Protein 2AYV (pdb70)

CATH classification: 3.10.110.10

Radius of gyration: 15.43 Å; Cα contacts (8 Å, |Δi|>4): 278; chains: 1; bounding box: 45×35×26 Å

Sequence (148 aa):
FQGALKRINKELNDLSKDPPTNCSAGPVGDDMFHWQATIMGPEDSPYSGGVFFLNIHFPSDYPFKPPKVNFTTKIYHPNINSQGAICLDILKDQWSPALTISKVLLSISSLLTDPNPDDPLVPEIAHLYKSDRMRYDQTAREWSQKYA

Structure (mmCIF, N/CA/C/O backbone):
data_2AYV
#
_entry.id   2AYV
#
_cell.length_a   46.553
_cell.length_b   85.611
_cell.length_c   89.612
_cell.angle_alpha   90.00
_cell.angle_beta   90.00
_cell.angle_gamma   90.00
#
_symmetry.space_group_name_H-M   'I 2 2 2'
#
loop_
_entity.id
_entity.type
_entity.pdbx_description
1 polymer 'ubiquitin-conjugating enzyme E2'
2 non-polymer 'UNKNOWN ATOM OR ION'
3 water water
#
loop_
_atom_site.group_PDB
_atom_site.id
_atom_site.type_symbol
_atom_site.label_atom_id
_atom_site.label_alt_id
_atom_site.label_comp_id
_atom_site.label_asym_id
_atom_site.label_entity_id
_atom_site.label_seq_id
_atom_site.pdbx_PDB_ins_code
_atom_site.Cartn_x
_atom_site.Cartn_y
_atom_site.Cartn_z
_atom_site.occupancy
_atom_site.B_iso_or_equiv
_atom_site.auth_seq_id
_atom_site.auth_comp_id
_atom_site.auth_asym_id
_atom_site.auth_atom_id
_atom_site.pdbx_PDB_model_num
ATOM 1 N N . PHE A 1 19 ? 5.554 83.084 88.490 1.00 29.34 -1 PHE A N 1
ATOM 2 C CA . PHE A 1 19 ? 5.809 84.388 87.809 1.00 29.66 -1 PHE A CA 1
ATOM 3 C C . PHE A 1 19 ? 4.737 84.686 86.773 1.00 29.84 -1 PHE A C 1
ATOM 4 O O . PHE A 1 19 ? 4.659 84.022 85.722 1.00 27.82 -1 PHE A O 1
ATOM 12 N N . GLN A 1 20 ? 3.901 85.676 87.087 1.00 29.86 0 GLN A N 1
ATOM 13 C CA . GLN A 1 20 ? 2.886 86.161 86.157 1.00 33.05 0 GLN A CA 1
ATOM 14 C C . GLN A 1 20 ? 3.573 86.978 85.057 1.00 33.75 0 GLN A C 1
ATOM 15 O O . GLN A 1 20 ? 3.630 88.219 85.118 1.00 38.95 0 GLN A O 1
ATOM 17 N N . GLY A 1 21 ? 4.092 86.260 84.062 1.00 28.78 1 GLY A N 1
ATOM 18 C CA . GLY A 1 21 ? 4.854 86.845 82.975 1.00 24.22 1 GLY A CA 1
ATOM 19 C C . GLY A 1 21 ? 5.809 85.827 82.378 1.00 21.00 1 GLY A C 1
ATOM 20 O O . GLY A 1 21 ? 6.572 86.143 81.456 1.00 22.52 1 GLY A O 1
ATOM 21 N N . ALA A 1 22 ? 5.770 84.604 82.915 1.00 19.06 2 ALA A N 1
ATOM 22 C CA . ALA A 1 22 ? 6.619 83.501 82.450 1.00 18.44 2 ALA A CA 1
ATOM 23 C C . ALA A 1 22 ? 6.185 82.998 81.060 1.00 17.27 2 ALA A C 1
ATOM 24 O O . ALA A 1 22 ? 7.030 82.711 80.186 1.00 13.90 2 ALA A O 1
ATOM 26 N N . LEU A 1 23 ? 4.874 82.896 80.873 1.00 18.58 3 LEU A N 1
ATOM 27 C CA . LEU A 1 23 ? 4.281 82.403 79.622 1.00 18.16 3 LEU A CA 1
ATOM 28 C C . LEU A 1 23 ? 4.560 83.343 78.447 1.00 18.84 3 LEU A C 1
ATOM 29 O O . LEU A 1 23 ? 4.891 82.892 77.340 1.00 19.52 3 LEU A O 1
ATOM 31 N N . LYS A 1 24 ? 4.435 84.645 78.707 1.00 21.81 4 LYS A N 1
ATOM 32 C CA . LYS A 1 24 ? 4.778 85.688 77.744 1.00 22.08 4 LYS A CA 1
ATOM 33 C C . LYS A 1 24 ? 6.234 85.579 77.296 1.00 20.10 4 LYS A C 1
ATOM 34 O O . LYS A 1 24 ? 6.535 85.782 76.120 1.00 18.08 4 LYS A O 1
ATOM 36 N N . ARG A 1 25 ? 7.129 85.248 78.232 1.00 18.62 5 ARG A N 1
ATOM 37 C CA . ARG A 1 25 ? 8.551 85.074 77.926 1.00 16.84 5 ARG A CA 1
ATOM 38 C C . ARG A 1 25 ? 8.876 83.768 77.160 1.00 16.82 5 ARG A C 1
ATOM 39 O O . ARG A 1 25 ? 9.765 83.748 76.292 1.00 14.10 5 ARG A O 1
ATOM 47 N N . ILE A 1 26 ? 8.194 82.681 77.522 1.00 18.75 6 ILE A N 1
ATOM 48 C CA . ILE A 1 26 ? 8.316 81.405 76.818 1.00 16.84 6 ILE A CA 1
ATOM 49 C C . ILE A 1 26 ? 7.778 81.595 75.370 1.00 20.73 6 ILE A C 1
ATOM 50 O O . ILE A 1 26 ? 8.376 81.094 74.421 1.00 20.08 6 ILE A O 1
ATOM 55 N N . ASN A 1 27 ? 6.680 82.353 75.224 1.00 22.24 7 ASN A N 1
ATOM 56 C CA . ASN A 1 27 ? 6.145 82.756 73.896 1.00 25.42 7 ASN A CA 1
ATOM 57 C C . ASN A 1 27 ? 7.132 83.576 73.054 1.00 26.04 7 ASN A C 1
ATOM 58 O O . ASN A 1 27 ? 7.296 83.314 71.859 1.00 22.26 7 ASN A O 1
ATOM 63 N N . LYS A 1 28 ? 7.775 84.570 73.685 1.00 27.26 8 LYS A N 1
ATOM 64 C CA . LYS A 1 28 ? 8.824 85.366 73.031 1.00 29.00 8 LYS A CA 1
ATOM 65 C C . LYS A 1 28 ? 9.933 84.456 72.510 1.00 31.71 8 LYS A C 1
ATOM 66 O O . LYS A 1 28 ? 10.390 84.605 71.365 1.00 30.78 8 LYS A O 1
ATOM 69 N N . GLU A 1 29 ? 10.338 83.499 73.345 1.00 28.40 9 GLU A N 1
ATOM 70 C CA . GLU A 1 29 ? 11.421 82.596 73.001 1.00 27.95 9 GLU A CA 1
ATOM 71 C C . GLU A 1 29 ? 11.040 81.564 71.944 1.00 28.94 9 GLU A C 1
ATOM 72 O O . GLU A 1 29 ? 11.893 81.154 71.146 1.00 28.84 9 GLU A O 1
ATOM 78 N N . LEU A 1 30 ? 9.780 81.120 71.972 1.00 26.52 10 LEU A N 1
ATOM 79 C CA . LEU A 1 30 ? 9.260 80.167 70.981 1.00 25.02 10 LEU A CA 1
ATOM 80 C C . LEU A 1 30 ? 9.335 80.785 69.601 1.00 23.35 10 LEU A C 1
ATOM 81 O O . LEU A 1 30 ? 9.799 80.142 68.658 1.00 25.56 10 LEU A O 1
ATOM 83 N N . ASN A 1 31 ? 8.914 82.046 69.516 1.00 21.58 11 ASN A N 1
ATOM 84 C CA . ASN A 1 31 ? 8.918 82.828 68.290 1.00 26.04 11 ASN A CA 1
ATOM 85 C C . ASN A 1 31 ? 10.309 83.071 67.717 1.00 27.05 11 ASN A C 1
ATOM 86 O O . ASN A 1 31 ? 10.476 83.156 66.505 1.00 27.43 11 ASN A O 1
ATOM 88 N N . ASP A 1 32 ? 11.304 83.181 68.585 1.00 27.88 12 ASP A N 1
ATOM 89 C CA . ASP A 1 32 ? 12.669 83.472 68.144 1.00 30.17 12 ASP A CA 1
ATOM 90 C C . ASP A 1 32 ? 13.475 82.214 67.808 1.00 31.75 12 ASP A C 1
ATOM 91 O O . ASP A 1 32 ? 14.305 82.249 66.909 1.00 32.97 12 ASP A O 1
ATOM 96 N N . LEU A 1 33 ? 13.207 81.104 68.501 1.00 33.02 13 LEU A N 1
ATOM 97 C CA . LEU A 1 33 ? 13.718 79.792 68.075 1.00 36.32 13 LEU A CA 1
ATOM 98 C C . LEU A 1 33 ? 13.088 79.387 66.737 1.00 39.84 13 LEU A C 1
ATOM 99 O O . LEU A 1 33 ? 13.554 78.449 66.079 1.00 41.15 13 LEU A O 1
ATOM 102 N N . SER A 1 34 ? 12.033 80.105 66.345 1.00 41.92 14 SER A N 1
ATOM 103 C CA . SER A 1 34 ? 11.347 79.875 65.082 1.00 42.87 14 SER A CA 1
ATOM 104 C C . SER A 1 34 ? 11.902 80.817 64.006 1.00 43.74 14 SER A C 1
ATOM 105 O O . SER A 1 34 ? 12.211 80.384 62.895 1.00 42.85 14 SER A O 1
ATOM 108 N N . LYS A 1 35 ? 12.045 82.097 64.364 1.00 45.04 15 LYS A N 1
ATOM 109 C CA . LYS A 1 35 ? 12.580 83.137 63.471 1.00 45.02 15 LYS A CA 1
ATOM 110 C C . LYS A 1 35 ? 14.067 82.919 63.156 1.00 46.62 15 LYS A C 1
ATOM 111 O O . LYS A 1 35 ? 14.486 83.070 62.001 1.00 46.80 15 LYS A O 1
ATOM 114 N N . ASP A 1 36 ? 14.847 82.552 64.180 1.00 46.79 16 ASP A N 1
ATOM 115 C CA . ASP A 1 36 ? 16.299 82.366 64.039 1.00 46.68 16 ASP A CA 1
ATOM 116 C C . ASP A 1 36 ? 16.836 81.154 64.835 1.00 44.66 16 ASP A C 1
ATOM 117 O O . ASP A 1 36 ? 17.499 81.328 65.864 1.00 45.91 16 ASP A O 1
ATOM 122 N N . PRO A 1 37 ? 16.579 79.923 64.340 1.00 42.96 17 PRO A N 1
ATOM 123 C CA . PRO A 1 37 ? 16.854 78.685 65.100 1.00 41.27 17 PRO A CA 1
ATOM 124 C C . PRO A 1 37 ? 18.343 78.416 65.380 1.00 40.20 17 PRO A C 1
ATOM 125 O O . PRO A 1 37 ? 19.194 78.781 64.565 1.00 41.11 17 PRO A O 1
ATOM 129 N N . PRO A 1 38 ? 18.660 77.771 66.526 1.00 38.36 18 PRO A N 1
ATOM 130 C CA . PRO A 1 38 ? 20.061 77.428 66.781 1.00 38.37 18 PRO A CA 1
ATOM 131 C C . PRO A 1 38 ? 20.526 76.327 65.833 1.00 38.04 18 PRO A C 1
ATOM 132 O O . PRO A 1 38 ? 19.737 75.455 65.481 1.00 37.27 18 PRO A O 1
ATOM 136 N N . THR A 1 39 ? 21.793 76.379 65.427 1.00 38.44 19 THR A N 1
ATOM 137 C CA . THR A 1 39 ? 22.348 75.423 64.473 1.00 38.52 19 THR A CA 1
ATOM 138 C C . THR A 1 39 ? 22.431 74.011 65.060 1.00 35.43 19 THR A C 1
ATOM 139 O O . THR A 1 39 ? 22.881 73.818 66.188 1.00 35.43 19 THR A O 1
ATOM 143 N N . ASN A 1 40 ? 21.977 73.043 64.271 1.00 31.07 20 ASN A N 1
ATOM 144 C CA . ASN A 1 40 ? 21.895 71.625 64.651 1.00 28.05 20 ASN A CA 1
ATOM 145 C C . ASN A 1 40 ? 20.947 71.343 65.830 1.00 22.28 20 ASN A C 1
ATOM 146 O O . ASN A 1 40 ? 21.051 70.304 66.472 1.00 21.45 20 ASN A O 1
ATOM 151 N N . CYS A 1 41 ? 20.008 72.261 66.065 1.00 20.87 21 CYS A N 1
ATOM 152 C CA . CYS A 1 41 ? 19.070 72.196 67.200 1.00 20.78 21 CYS A CA 1
ATOM 153 C C . CYS A 1 41 ? 17.659 72.562 66.807 1.00 18.88 21 CYS A C 1
ATOM 154 O O . CYS A 1 41 ? 17.440 73.352 65.897 1.00 20.69 21 CYS A O 1
ATOM 157 N N . SER A 1 42 ? 16.695 72.003 67.529 1.00 18.26 22 SER A N 1
ATOM 158 C CA . SER A 1 42 ? 15.321 72.451 67.430 1.00 16.49 22 SER A CA 1
ATOM 159 C C . SER A 1 42 ? 14.619 72.182 68.747 1.00 12.86 22 SER A C 1
ATOM 160 O O . SER A 1 42 ? 15.019 71.303 69.483 1.00 15.86 22 SER A O 1
ATOM 163 N N . ALA A 1 43 ? 13.588 72.960 69.038 1.00 10.37 23 ALA A N 1
ATOM 164 C CA . ALA A 1 43 ? 12.814 72.816 70.270 1.00 8.99 23 ALA A CA 1
ATOM 165 C C . ALA A 1 43 ? 11.507 73.529 70.119 1.00 5.31 23 ALA A C 1
ATOM 166 O O . ALA A 1 43 ? 11.414 74.524 69.400 1.00 6.48 23 ALA A O 1
ATOM 168 N N . GLY A 1 44 ? 10.498 73.037 70.825 1.00 5.15 24 GLY A N 1
ATOM 169 C CA . GLY A 1 44 ? 9.208 73.670 70.814 1.00 4.31 24 GLY A CA 1
ATOM 170 C C . GLY A 1 44 ? 8.321 72.945 71.787 1.00 6.54 24 GLY A C 1
ATOM 171 O O . GLY A 1 44 ? 8.672 71.857 72.248 1.00 7.66 24 GLY A O 1
ATOM 172 N N . PRO A 1 45 ? 7.166 73.545 72.111 1.00 6.40 25 PRO A N 1
ATOM 173 C CA . PRO A 1 45 ? 6.198 73.009 73.060 1.00 7.98 25 PRO A CA 1
ATOM 174 C C . PRO A 1 45 ? 5.698 71.639 72.645 1.00 12.68 25 PRO A C 1
ATOM 175 O O . PRO A 1 45 ? 5.695 71.309 71.435 1.00 12.21 25 PRO A O 1
ATOM 179 N N . VAL A 1 46 ? 5.295 70.834 73.627 1.00 16.45 26 VAL A N 1
ATOM 180 C CA . VAL A 1 46 ? 4.599 69.568 73.330 1.00 20.13 26 VAL A CA 1
ATOM 181 C C . VAL A 1 46 ? 3.202 69.512 73.959 1.00 22.59 26 VAL A C 1
ATOM 182 O O . VAL A 1 46 ? 3.046 69.318 75.164 1.00 27.96 26 VAL A O 1
ATOM 186 N N . GLY A 1 47 ? 2.192 69.712 73.124 1.00 23.87 27 GLY A N 1
ATOM 187 C CA . GLY A 1 47 ? 0.807 69.713 73.573 1.00 25.70 27 GLY A CA 1
ATOM 188 C C . GLY A 1 47 ? 0.352 71.106 73.958 1.00 28.99 27 GLY A C 1
ATOM 189 O O . GLY A 1 47 ? 0.942 72.103 73.508 1.00 30.42 27 GLY A O 1
ATOM 190 N N . ASP A 1 48 ? -0.693 71.170 74.795 1.00 28.27 28 ASP A N 1
ATOM 191 C CA . ASP A 1 48 ? -1.240 72.433 75.296 1.00 28.35 28 ASP A CA 1
ATOM 192 C C . ASP A 1 48 ? -0.497 72.947 76.545 1.00 27.62 28 ASP A C 1
ATOM 193 O O . ASP A 1 48 ? -0.953 73.883 77.210 1.00 30.47 28 ASP A O 1
ATOM 195 N N . ASP A 1 49 ? 0.641 72.325 76.848 1.00 25.01 29 ASP A N 1
ATOM 196 C CA . ASP A 1 49 ? 1.468 72.661 78.015 1.00 25.12 29 ASP A CA 1
ATOM 197 C C . ASP A 1 49 ? 2.695 73.454 77.547 1.00 21.89 29 ASP A C 1
ATOM 198 O O . ASP A 1 49 ? 3.713 72.865 77.171 1.00 22.24 29 ASP A O 1
ATOM 203 N N . MET A 1 50 ? 2.584 74.786 77.557 1.00 19.59 30 MET A N 1
ATOM 204 C CA . MET A 1 50 ? 3.674 75.670 77.090 1.00 22.50 30 MET A CA 1
ATOM 205 C C . MET A 1 50 ? 4.968 75.591 77.917 1.00 17.52 30 MET A C 1
ATOM 206 O O . MET A 1 50 ? 6.059 75.865 77.398 1.00 21.65 30 MET A O 1
ATOM 211 N N . PHE A 1 51 ? 4.854 75.182 79.179 1.00 14.77 31 PHE A N 1
ATOM 212 C CA . PHE A 1 51 ? 6.024 75.050 80.082 1.00 14.70 31 PHE A CA 1
ATOM 213 C C . PHE A 1 51 ? 6.786 73.738 79.859 1.00 13.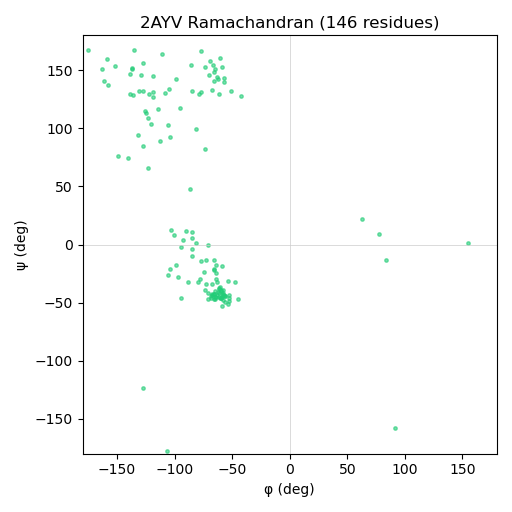91 31 PHE A C 1
ATOM 214 O O . PHE 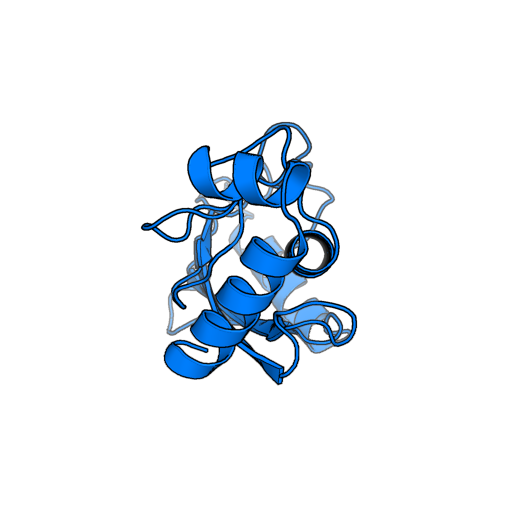A 1 51 ? 7.760 73.443 80.537 1.00 12.25 31 PHE A O 1
ATOM 222 N N . HIS A 1 52 ? 6.318 72.946 78.903 1.00 14.79 32 HIS A N 1
ATOM 223 C CA . HIS A 1 52 ? 6.950 71.667 78.571 1.00 14.80 32 HIS A CA 1
ATOM 224 C C . HIS A 1 52 ? 7.337 71.652 77.109 1.00 13.49 32 HIS A C 1
ATOM 225 O O . HIS A 1 52 ? 6.476 71.601 76.228 1.00 15.56 32 HIS A O 1
ATOM 232 N N . TRP A 1 53 ? 8.633 71.724 76.865 1.00 13.75 33 TRP A N 1
ATOM 233 C CA . TRP A 1 53 ? 9.191 71.609 75.529 1.00 13.60 33 TRP A CA 1
ATOM 234 C C . TRP A 1 53 ? 9.967 70.320 75.347 1.00 13.97 33 TRP A C 1
ATOM 235 O O . TRP A 1 53 ? 10.338 69.631 76.311 1.00 14.00 33 TRP A O 1
ATOM 246 N N . GLN A 1 54 ? 10.203 69.995 74.086 1.00 12.71 34 GLN A N 1
ATOM 247 C CA . GLN A 1 54 ? 11.154 68.962 73.756 1.00 11.56 34 GLN A CA 1
ATOM 248 C C . GLN A 1 54 ? 12.120 69.555 72.763 1.00 9.31 34 GLN A C 1
ATOM 249 O O . GLN A 1 54 ? 11.810 70.544 72.091 1.00 10.51 34 GLN A O 1
ATOM 255 N N . ALA A 1 55 ? 13.311 68.991 72.702 1.00 8.72 35 ALA A N 1
ATOM 256 C CA . ALA A 1 55 ? 14.330 69.500 71.794 1.00 11.80 35 ALA A CA 1
ATOM 257 C C . ALA A 1 55 ? 15.028 68.334 71.121 1.00 15.83 35 ALA A C 1
ATOM 258 O O . ALA A 1 55 ? 15.091 67.240 71.682 1.00 16.11 35 ALA A O 1
ATOM 260 N N . THR A 1 56 ? 15.513 68.583 69.909 1.00 17.94 36 THR A N 1
ATOM 261 C CA . THR A 1 56 ? 16.374 67.645 69.188 1.00 20.42 36 THR A CA 1
ATOM 262 C C . THR A 1 56 ? 17.696 68.341 68.952 1.00 18.06 36 THR A C 1
ATOM 263 O O . THR A 1 56 ? 17.712 69.505 68.524 1.00 21.17 36 THR A O 1
ATOM 267 N N . ILE A 1 57 ? 18.796 67.654 69.278 1.00 14.11 37 ILE A N 1
ATOM 268 C CA . ILE A 1 57 ? 20.154 68.149 69.000 1.00 14.21 37 ILE A CA 1
ATOM 269 C C . ILE A 1 57 ? 20.857 67.114 68.134 1.00 17.96 37 ILE A C 1
ATOM 270 O O . ILE A 1 57 ? 20.830 65.910 68.450 1.00 15.98 37 ILE A O 1
ATOM 275 N N . MET A 1 58 ? 21.440 67.568 67.024 1.00 19.73 38 MET A N 1
ATOM 276 C CA . MET A 1 58 ? 22.277 66.699 66.208 1.00 24.24 38 MET A CA 1
ATOM 277 C C . MET A 1 58 ? 23.674 66.711 66.785 1.00 21.73 38 MET A C 1
ATOM 278 O O . MET A 1 58 ? 24.228 67.778 67.053 1.00 18.80 38 MET A O 1
ATOM 283 N N . GLY A 1 59 ? 24.257 65.526 66.960 1.00 19.55 39 GLY A N 1
ATOM 284 C CA . GLY A 1 59 ? 25.642 65.449 67.391 1.00 17.78 39 GLY A CA 1
ATOM 285 C C . GLY A 1 59 ? 26.517 66.335 66.494 1.00 20.16 39 GLY A C 1
ATOM 286 O O . GLY A 1 59 ? 26.368 66.325 65.291 1.00 14.19 39 GLY A O 1
ATOM 287 N N . PRO A 1 60 ? 27.382 67.162 67.088 1.00 18.06 40 PRO A N 1
ATOM 288 C CA . PRO A 1 60 ? 28.356 67.936 66.292 1.00 19.75 40 PRO A CA 1
ATOM 289 C C . PRO A 1 60 ? 29.362 67.054 65.501 1.00 20.82 40 PRO A C 1
ATOM 290 O O . PRO A 1 60 ? 29.811 66.020 65.998 1.00 19.22 40 PRO A O 1
ATOM 294 N N . GLU A 1 61 ? 29.696 67.486 64.290 1.00 21.43 41 GLU A N 1
ATOM 295 C CA . GLU A 1 61 ? 30.590 66.742 63.380 1.00 24.85 41 GLU A CA 1
ATOM 296 C C . GLU A 1 61 ? 32.011 66.536 63.938 1.00 24.51 41 GLU A C 1
ATOM 297 O O . GLU A 1 61 ? 32.618 65.486 63.733 1.00 28.46 41 GLU A O 1
ATOM 300 N N . ASP A 1 62 ? 32.527 67.540 64.633 1.00 26.03 42 ASP A N 1
ATOM 301 C CA . ASP A 1 62 ? 33.850 67.483 65.258 1.00 28.06 42 ASP A CA 1
ATOM 302 C C . ASP A 1 62 ? 33.778 66.867 66.646 1.00 25.85 42 ASP A C 1
ATOM 303 O O . ASP A 1 62 ? 34.299 67.420 67.610 1.00 29.49 42 ASP A O 1
ATOM 308 N N . SER A 1 63 ? 33.086 65.736 66.751 1.00 24.77 43 SER A N 1
ATOM 309 C CA . SER A 1 63 ? 32.840 65.064 68.034 1.00 20.40 43 SER A CA 1
ATOM 310 C C . SER A 1 63 ? 32.495 63.573 67.765 1.00 19.40 43 SER A C 1
ATOM 311 O O . SER A 1 63 ? 32.100 63.178 66.588 1.00 15.33 43 SER A O 1
ATOM 314 N N . PRO A 1 64 ? 32.654 62.727 68.797 1.00 18.79 44 PRO A N 1
ATOM 315 C CA . PRO A 1 64 ? 32.228 61.324 68.603 1.00 18.80 44 PRO A CA 1
ATOM 316 C C . PRO A 1 64 ? 30.691 61.146 68.525 1.00 19.96 44 PRO A C 1
ATOM 317 O O . PRO A 1 64 ? 30.226 60.032 68.360 1.00 18.93 44 PRO A O 1
ATOM 321 N N . TYR A 1 65 ? 29.925 62.245 68.645 1.00 17.27 45 TYR A N 1
ATOM 322 C CA . TYR A 1 65 ? 28.446 62.205 68.585 1.00 15.70 45 TYR A CA 1
ATOM 323 C C . TYR A 1 65 ? 27.917 62.487 67.214 1.00 16.37 45 TYR A C 1
ATOM 324 O O . TYR A 1 65 ? 26.700 62.424 66.980 1.00 13.77 45 TYR A O 1
ATOM 333 N N . SER A 1 66 ? 28.849 62.773 66.296 1.00 16.43 46 SER A N 1
ATOM 334 C CA . SER A 1 66 ? 28.537 63.075 64.920 1.00 19.95 46 SER A CA 1
ATOM 335 C C . SER A 1 66 ? 27.489 62.171 64.354 1.00 15.53 46 SER A C 1
ATOM 336 O O . SER A 1 66 ? 27.594 60.921 64.428 1.00 20.58 46 SER A O 1
ATOM 339 N N . GLY A 1 67 ? 26.465 62.784 63.778 1.00 21.53 47 GLY A N 1
ATOM 340 C CA . GLY A 1 67 ? 25.420 62.032 63.046 1.00 16.86 47 GLY A CA 1
ATOM 341 C C . GLY A 1 67 ? 24.344 61.473 63.961 1.00 19.96 47 GLY A C 1
ATOM 342 O O . GLY A 1 67 ? 23.293 61.024 63.500 1.00 19.61 47 GLY A O 1
ATOM 343 N N . GLY A 1 68 ? 24.614 61.488 65.261 1.00 20.72 48 GLY A N 1
ATOM 344 C CA . GLY A 1 68 ? 23.645 61.023 66.261 1.00 18.40 48 GLY A CA 1
ATOM 345 C C . GLY A 1 68 ? 22.525 62.039 66.407 1.00 12.98 48 GLY A C 1
ATOM 346 O O . GLY A 1 68 ? 22.696 63.204 66.136 1.00 15.73 48 GLY A O 1
ATOM 347 N N . VAL A 1 69 ? 21.351 61.586 66.796 1.00 18.71 49 VAL A N 1
ATOM 348 C CA . VAL A 1 69 ? 20.224 62.497 66.945 1.00 18.39 49 VAL A CA 1
ATOM 349 C C . VAL A 1 69 ? 19.667 62.354 68.351 1.00 18.74 49 VAL A C 1
ATOM 350 O O . VAL A 1 69 ? 19.134 61.313 68.705 1.00 14.42 49 VAL A O 1
ATOM 354 N N . PHE A 1 70 ? 19.809 63.419 69.143 1.00 15.77 50 PHE A N 1
ATOM 355 C CA . PHE A 1 70 ? 19.544 63.379 70.558 1.00 20.64 50 PHE A CA 1
ATOM 356 C C . PHE A 1 70 ? 18.285 64.140 70.908 1.00 18.23 50 PHE A C 1
ATOM 357 O O . PHE A 1 70 ? 18.092 65.282 70.492 1.00 21.83 50 PHE A O 1
ATOM 365 N N . PHE A 1 71 ? 17.421 63.490 71.666 1.00 18.65 51 PHE A N 1
ATOM 366 C CA . PHE A 1 71 ? 16.216 64.147 72.153 1.00 18.51 51 PHE A CA 1
ATOM 367 C C . PHE A 1 71 ? 16.363 64.640 73.565 1.00 18.84 51 PHE A C 1
ATOM 368 O O . PHE A 1 71 ? 17.004 63.990 74.399 1.00 17.87 51 PHE A O 1
ATOM 376 N N . LEU A 1 72 ? 15.768 65.807 73.814 1.00 18.14 52 LEU A N 1
ATOM 377 C CA . LEU A 1 72 ? 15.777 66.424 75.136 1.00 22.69 52 LEU A CA 1
ATOM 378 C C . LEU A 1 72 ? 14.389 66.825 75.575 1.00 18.20 52 LEU A C 1
ATOM 379 O O . LEU A 1 72 ? 13.547 67.222 74.775 1.00 18.70 52 LEU A O 1
ATOM 384 N N . ASN A 1 73 ? 14.184 66.707 76.868 1.00 19.95 53 ASN A N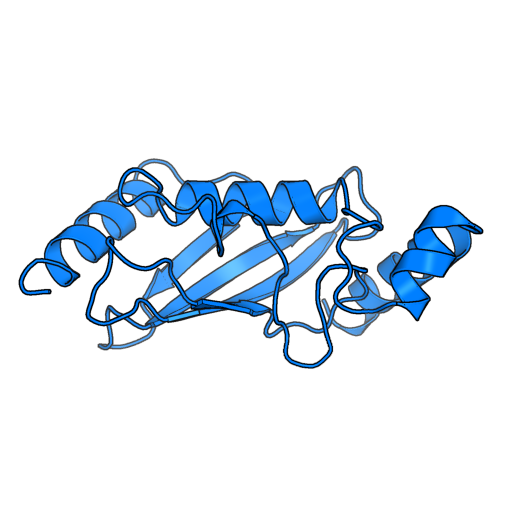 1
ATOM 385 C CA . ASN A 1 73 ? 12.970 67.116 77.543 1.00 18.41 53 ASN A CA 1
ATOM 386 C C . ASN A 1 73 ? 13.258 68.431 78.305 1.00 18.06 53 ASN A C 1
ATOM 387 O O . ASN A 1 73 ? 14.296 68.578 78.941 1.00 12.67 53 ASN A O 1
ATOM 392 N N . ILE A 1 74 ? 12.358 69.400 78.179 1.00 17.06 54 ILE A N 1
ATOM 393 C CA . ILE A 1 74 ? 12.545 70.700 78.817 1.00 15.70 54 ILE A CA 1
ATOM 394 C C . ILE A 1 74 ? 11.316 71.034 79.640 1.00 13.21 54 ILE A C 1
ATOM 395 O O . ILE A 1 74 ? 10.193 70.910 79.164 1.00 12.92 54 ILE A O 1
ATOM 400 N N . HIS A 1 75 ? 11.533 71.456 80.889 1.00 13.86 55 HIS A N 1
ATOM 401 C CA . HIS A 1 75 ? 10.452 71.970 81.720 1.00 12.39 55 HIS A CA 1
ATOM 402 C C . HIS A 1 75 ? 10.810 73.358 82.237 1.00 14.39 55 HIS A C 1
ATOM 403 O O . HIS A 1 75 ? 11.756 73.529 82.976 1.00 11.66 55 HIS A O 1
ATOM 416 N N . PHE A 1 76 ? 10.056 74.357 81.809 1.00 17.46 56 PHE A N 1
ATOM 417 C CA . PHE A 1 76 ? 10.247 75.697 82.327 1.00 16.79 56 PHE A CA 1
ATOM 418 C C . PHE A 1 76 ? 9.622 75.767 83.712 1.00 14.50 56 PHE A C 1
ATOM 419 O O . PHE A 1 76 ? 8.516 75.294 83.901 1.00 15.53 56 PHE A O 1
ATOM 427 N N . PRO A 1 77 ? 10.364 76.302 84.705 1.00 16.01 57 PRO A N 1
ATOM 428 C CA . PRO A 1 77 ? 9.792 76.481 86.046 1.00 13.10 57 PRO A CA 1
ATOM 429 C C . PRO A 1 77 ? 8.679 77.528 85.998 1.00 14.90 57 PRO A C 1
ATOM 430 O O . PRO A 1 77 ? 8.681 78.378 85.090 1.00 15.27 57 PRO A O 1
ATOM 434 N N . SER A 1 78 ? 7.729 77.457 86.944 1.00 13.80 58 SER A N 1
ATOM 435 C CA . SER A 1 78 ? 6.714 78.490 87.096 1.00 14.81 58 SER A CA 1
ATOM 436 C C . SER A 1 78 ? 7.334 79.909 87.242 1.00 16.36 58 SER A C 1
ATOM 437 O O . SER A 1 78 ? 6.725 80.901 86.803 1.00 16.47 58 SER A O 1
ATOM 440 N N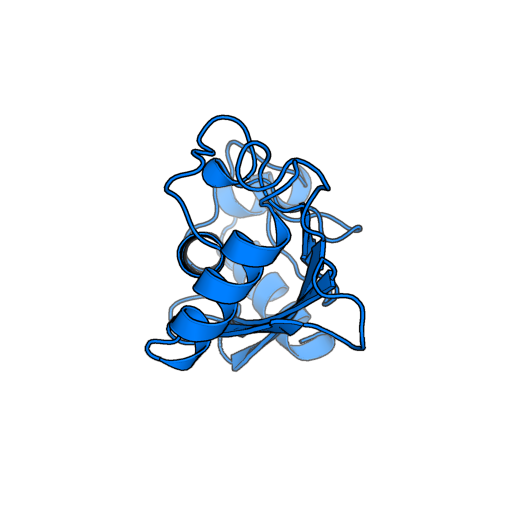 . ASP A 1 79 ? 8.537 79.978 87.840 1.00 15.58 59 ASP A N 1
ATOM 441 C CA . ASP A 1 79 ? 9.297 81.225 88.054 1.00 17.64 59 ASP A CA 1
ATOM 442 C C . ASP A 1 79 ? 10.165 81.686 86.870 1.00 17.74 59 ASP A C 1
ATOM 443 O O . ASP A 1 79 ? 10.950 82.630 87.025 1.00 14.28 59 ASP A O 1
ATOM 448 N N . TYR A 1 80 ? 10.076 81.009 85.714 1.00 13.87 60 TYR A N 1
ATOM 449 C CA . TYR A 1 80 ? 10.905 81.382 84.560 1.00 13.01 60 TYR A CA 1
ATOM 450 C C . TYR A 1 80 ? 10.647 82.861 84.189 1.00 12.50 60 TYR A C 1
ATOM 451 O O . TYR A 1 80 ? 9.525 83.307 84.247 1.00 10.19 60 TYR A O 1
ATOM 460 N N . PRO A 1 81 ? 11.679 83.622 83.767 1.00 12.28 61 PRO A N 1
ATOM 461 C CA . PRO A 1 81 ? 13.071 83.315 83.484 1.00 11.75 61 PRO A CA 1
ATOM 462 C C . PRO A 1 81 ? 14.020 83.461 84.680 1.00 12.95 61 PRO A C 1
ATOM 463 O O . PRO A 1 81 ? 15.227 83.407 84.491 1.00 13.38 61 PRO A O 1
ATOM 467 N N . PHE A 1 82 ? 13.474 83.610 85.886 1.00 12.87 62 PHE A N 1
ATOM 468 C CA . PHE A 1 82 ? 14.321 83.830 87.099 1.00 13.97 62 PHE A CA 1
ATOM 469 C C . PHE A 1 82 ? 15.038 82.594 87.571 1.00 16.13 62 PHE A C 1
ATOM 470 O O . PHE A 1 82 ? 16.099 82.688 88.200 1.00 17.99 62 PHE A O 1
ATOM 478 N N . LYS A 1 83 ? 14.485 81.432 87.219 1.00 13.74 63 LYS A N 1
ATOM 479 C CA . LYS A 1 83 ? 15.126 80.162 87.454 1.00 13.82 63 LYS A CA 1
ATOM 480 C C . LYS A 1 83 ? 15.333 79.556 86.089 1.00 13.06 63 LYS A C 1
ATOM 481 O O . LYS A 1 83 ? 14.526 79.821 85.183 1.00 12.94 63 LYS A O 1
ATOM 487 N N . PRO A 1 84 ? 16.450 78.818 85.900 1.00 14.79 64 PRO A N 1
ATOM 488 C CA . PRO A 1 84 ? 16.740 78.212 84.598 1.00 13.51 64 PRO A CA 1
ATOM 489 C C . PRO A 1 84 ? 15.765 77.081 84.280 1.00 15.91 64 PRO A C 1
ATOM 490 O O . PRO A 1 84 ? 15.139 76.529 85.202 1.00 13.87 64 PRO A O 1
ATOM 494 N N . PRO A 1 85 ? 15.614 76.752 82.975 1.00 16.91 65 PRO A N 1
ATOM 495 C CA . PRO A 1 85 ? 14.832 75.614 82.576 1.00 15.22 65 PRO A CA 1
ATOM 496 C C . PRO A 1 85 ? 15.495 74.340 83.092 1.00 14.60 65 PRO A C 1
ATOM 497 O O . PRO A 1 85 ? 16.721 74.310 83.286 1.00 17.17 65 PRO A O 1
ATOM 501 N N . LYS A 1 86 ? 14.687 73.319 83.354 1.00 15.00 66 LYS A N 1
ATOM 502 C CA . LYS A 1 86 ? 15.224 72.021 83.674 1.00 15.76 66 LYS A CA 1
ATOM 503 C C . LYS A 1 86 ? 15.247 71.248 82.357 1.00 15.56 66 LYS A C 1
ATOM 504 O O . LYS A 1 86 ? 14.210 71.029 81.733 1.00 18.63 66 LYS A O 1
ATOM 507 N N . VAL A 1 87 ? 16.454 70.890 81.951 1.00 19.66 67 VAL A N 1
ATOM 508 C CA . VAL A 1 87 ? 16.744 70.237 80.672 1.00 20.13 67 VAL A CA 1
ATOM 509 C C . VAL A 1 87 ? 17.353 68.881 80.973 1.00 20.63 67 VAL A C 1
ATOM 510 O O . VAL A 1 87 ? 18.306 68.782 81.742 1.00 20.30 67 VAL A O 1
ATOM 514 N N . ASN A 1 88 ? 16.765 67.849 80.380 1.00 17.81 68 ASN A N 1
ATOM 515 C CA . ASN A 1 88 ? 17.214 66.477 80.527 1.00 22.18 68 ASN A CA 1
ATOM 516 C C . ASN A 1 88 ? 17.314 65.853 79.134 1.00 20.00 68 ASN A C 1
ATOM 517 O O . ASN A 1 88 ? 16.362 65.948 78.350 1.00 18.27 68 ASN A O 1
ATOM 522 N N . PHE A 1 89 ? 18.430 65.190 78.843 1.00 18.63 69 PHE A N 1
ATOM 523 C CA . PHE A 1 89 ? 18.488 64.224 77.726 1.00 17.56 69 PHE A CA 1
ATOM 524 C C . PHE A 1 89 ? 17.517 63.051 77.936 1.00 21.39 69 PHE A C 1
ATOM 525 O O . PHE A 1 89 ? 17.475 62.454 79.017 1.00 24.77 69 PHE A O 1
ATOM 533 N N . THR A 1 90 ? 16.710 62.753 76.922 1.00 20.53 70 THR A N 1
ATOM 534 C CA . THR A 1 90 ? 15.875 61.550 76.947 1.00 17.60 70 THR A CA 1
ATOM 535 C C . THR A 1 90 ? 16.586 60.422 76.165 1.00 16.90 70 THR A C 1
ATOM 536 O O . THR A 1 90 ? 16.411 59.227 76.450 1.00 13.72 70 THR A O 1
ATOM 540 N N . THR A 1 91 ? 17.416 60.816 75.189 1.00 18.83 71 THR A N 1
ATOM 541 C CA . THR A 1 91 ? 18.291 59.870 74.464 1.00 18.83 71 THR A CA 1
ATOM 542 C C . THR A 1 91 ? 19.511 59.546 75.329 1.00 17.09 71 THR A C 1
ATOM 543 O O . THR A 1 91 ? 20.157 60.437 75.841 1.00 15.89 71 THR A O 1
ATOM 547 N N . LYS A 1 92 ? 19.787 58.256 75.498 1.00 19.27 72 LYS A N 1
ATOM 548 C CA . LYS A 1 92 ? 20.987 57.793 76.197 1.00 19.47 72 LYS A CA 1
ATOM 549 C C . LYS A 1 92 ? 22.257 58.235 75.446 1.00 19.41 72 LYS A C 1
ATOM 550 O O . LYS A 1 92 ? 22.282 58.264 74.212 1.00 17.35 72 LYS A O 1
ATOM 556 N N . ILE A 1 93 ? 23.289 58.566 76.224 1.00 18.61 73 ILE A N 1
ATOM 557 C CA . ILE A 1 93 ? 24.489 59.243 75.750 1.00 18.97 73 ILE A CA 1
ATOM 558 C C . ILE A 1 93 ? 25.622 59.064 76.763 1.00 19.94 73 ILE A C 1
ATOM 559 O O . ILE A 1 93 ? 25.412 59.097 77.985 1.00 18.55 73 ILE A O 1
ATOM 564 N N . TYR A 1 94 ? 26.815 58.866 76.212 1.00 19.29 74 TYR A N 1
ATOM 565 C CA . TYR A 1 94 ? 28.017 58.582 76.939 1.00 17.47 74 TYR A CA 1
ATOM 566 C C . TYR A 1 94 ? 28.824 59.853 76.906 1.00 17.98 74 TYR A C 1
ATOM 567 O O . TYR A 1 94 ? 29.449 60.168 75.874 1.00 17.48 74 TYR A O 1
ATOM 576 N N . HIS A 1 95 ? 28.814 60.577 78.028 1.00 16.49 75 HIS A N 1
ATOM 577 C CA . HIS A 1 95 ? 29.417 61.895 78.136 1.00 18.42 75 HIS A CA 1
ATOM 578 C C . HIS A 1 95 ? 29.681 62.115 79.636 1.00 20.56 75 HIS A C 1
ATOM 579 O O . HIS A 1 95 ? 28.859 61.733 80.478 1.00 15.56 75 HIS A O 1
ATOM 586 N N . PRO A 1 96 ? 30.862 62.658 79.985 1.00 20.87 76 PRO A N 1
ATOM 587 C CA . PRO A 1 96 ? 31.181 62.785 81.413 1.00 18.03 76 PRO A CA 1
ATOM 588 C C . PRO A 1 96 ? 30.291 63.770 82.217 1.00 20.31 76 PRO A C 1
ATOM 589 O O . 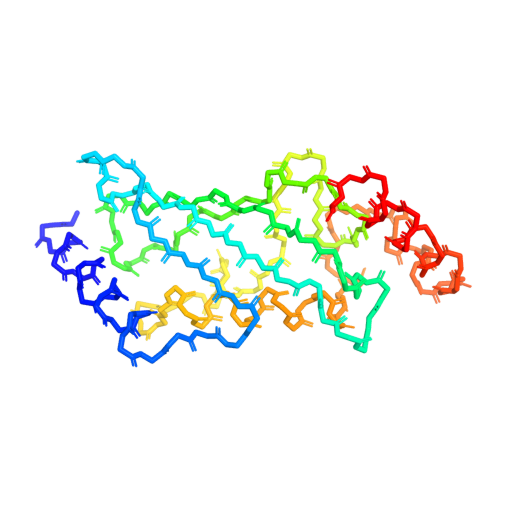PRO A 1 96 ? 30.210 63.651 83.430 1.00 17.59 76 PRO A O 1
ATOM 593 N N . ASN A 1 97 ? 29.632 64.720 81.546 1.00 16.13 77 ASN A N 1
ATOM 594 C CA . ASN A 1 97 ? 28.770 65.717 82.219 1.00 17.45 77 ASN A CA 1
ATOM 595 C C . ASN A 1 97 ? 27.257 65.428 82.094 1.00 18.39 77 ASN A C 1
ATOM 596 O O . ASN A 1 97 ? 26.444 66.294 82.338 1.00 20.19 77 ASN A O 1
ATOM 601 N N . ILE A 1 98 ? 26.906 64.221 81.650 1.00 18.28 78 ILE A N 1
ATOM 602 C CA . ILE A 1 98 ? 25.515 63.783 81.468 1.00 18.78 78 ILE A CA 1
ATOM 603 C C . ILE A 1 98 ? 25.372 62.363 82.022 1.00 21.61 78 ILE A C 1
ATOM 604 O O . ILE A 1 98 ? 26.143 61.459 81.656 1.00 19.97 78 ILE A O 1
ATOM 609 N N . ASN A 1 99 ? 24.381 62.159 82.882 1.00 17.96 79 ASN A N 1
ATOM 610 C CA . ASN A 1 99 ? 24.249 60.902 83.627 1.00 14.92 79 ASN A CA 1
ATOM 611 C C . ASN A 1 99 ? 23.092 60.023 83.113 1.00 17.67 79 ASN A C 1
ATOM 612 O O . ASN A 1 99 ? 22.410 60.428 82.156 1.00 16.01 79 ASN A O 1
ATOM 617 N N . SER A 1 100 ? 22.870 58.863 83.776 1.00 18.61 80 SER A N 1
ATOM 618 C CA . SER A 1 100 ? 21.760 57.889 83.521 1.00 19.90 80 SER A CA 1
ATOM 619 C C . SER A 1 100 ? 20.351 58.480 83.394 1.00 22.58 80 SER A C 1
ATOM 620 O O . SER A 1 100 ? 19.489 57.920 82.698 1.00 20.36 80 SER A O 1
ATOM 623 N N . GLN A 1 101 ? 20.095 59.563 84.131 1.00 20.37 81 GLN A N 1
ATOM 624 C CA . GLN A 1 101 ? 18.769 60.178 84.155 1.00 21.89 81 GLN A CA 1
ATOM 625 C C . GLN A 1 101 ? 18.671 61.282 83.114 1.00 21.18 81 GLN A C 1
ATOM 626 O O . GLN A 1 101 ? 17.656 61.987 83.042 1.00 22.44 81 GLN A O 1
ATOM 632 N N . GLY A 1 102 ? 19.736 61.445 82.316 1.00 22.39 82 GLY A N 1
ATOM 633 C CA . GLY A 1 102 ? 19.822 62.554 81.353 1.00 15.81 82 GLY A CA 1
ATOM 634 C C . GLY A 1 102 ? 20.164 63.930 81.905 1.00 19.49 82 GLY A C 1
ATOM 635 O O . GLY A 1 102 ? 20.123 64.944 81.150 1.00 20.84 82 GLY A O 1
ATOM 636 N N . ALA A 1 103 ? 20.537 64.003 83.187 1.00 18.15 83 ALA A N 1
ATOM 637 C CA . ALA A 1 103 ? 20.889 65.308 83.811 1.00 21.01 83 ALA A CA 1
ATOM 638 C C . ALA A 1 103 ? 22.159 65.851 83.163 1.00 21.84 83 ALA A C 1
ATOM 639 O O . ALA A 1 103 ? 23.076 65.099 82.873 1.00 21.09 83 ALA A O 1
ATOM 641 N N . ILE A 1 104 ? 22.195 67.156 82.952 1.00 18.82 84 ILE A N 1
ATOM 642 C CA . ILE A 1 104 ? 23.306 67.819 82.307 1.00 19.71 84 ILE A CA 1
ATOM 643 C C . ILE A 1 104 ? 24.005 68.763 83.298 1.00 26.33 84 ILE A C 1
ATOM 644 O O . ILE A 1 104 ? 23.398 69.729 83.776 1.00 25.65 84 ILE A O 1
ATOM 649 N N . CYS A 1 105 ? 25.270 68.494 83.605 1.00 25.52 85 CYS A N 1
ATOM 650 C CA . CYS A 1 105 ? 26.062 69.448 84.364 1.00 27.64 85 CYS A CA 1
ATOM 651 C C . CYS A 1 105 ? 26.610 70.558 83.438 1.00 25.89 85 CYS A C 1
ATOM 652 O O . CYS A 1 105 ? 27.607 70.365 82.724 1.00 27.55 85 CYS A O 1
ATOM 655 N N . LEU A 1 106 ? 25.932 71.702 83.442 1.00 24.56 86 LEU A N 1
ATOM 656 C CA . LEU A 1 106 ? 26.247 72.801 82.532 1.00 23.77 86 LEU A CA 1
ATOM 657 C C . LEU A 1 106 ? 26.144 74.084 83.312 1.00 20.22 86 LEU A C 1
ATOM 658 O O . LEU A 1 106 ? 25.111 74.301 83.982 1.00 16.78 86 LEU A O 1
ATOM 663 N N . ASP A 1 107 ? 27.162 74.940 83.249 1.00 20.17 87 ASP A N 1
ATOM 664 C CA . ASP A 1 107 ? 27.224 76.128 84.130 1.00 23.61 87 ASP A CA 1
ATOM 665 C C . ASP A 1 107 ? 26.032 77.051 83.981 1.00 20.59 87 ASP A C 1
ATOM 666 O O . ASP A 1 107 ? 25.501 77.535 84.977 1.00 16.61 87 ASP A O 1
ATOM 671 N N . ILE A 1 108 ? 25.588 77.275 82.730 1.00 19.17 88 ILE A N 1
ATOM 672 C CA . ILE A 1 108 ? 24.460 78.179 82.557 1.00 22.37 88 ILE A CA 1
ATOM 673 C C . ILE A 1 108 ? 23.135 77.593 83.003 1.00 19.14 88 ILE A C 1
ATOM 674 O O . ILE A 1 108 ? 22.180 78.334 83.183 1.00 21.75 88 ILE A O 1
ATOM 679 N N . LEU A 1 109 ? 23.073 76.278 83.243 1.00 17.69 89 LEU A N 1
ATOM 680 C CA . LEU A 1 109 ? 21.845 75.709 83.878 1.00 14.44 89 LEU A CA 1
ATOM 681 C C . LEU A 1 109 ? 21.878 75.809 85.425 1.00 14.59 89 LEU A C 1
ATOM 682 O O . LEU A 1 109 ? 20.935 75.408 86.117 1.00 16.43 89 LEU A O 1
ATOM 687 N N . LYS A 1 110 ? 22.996 76.290 85.956 1.00 18.42 90 LYS A N 1
ATOM 688 C CA . LYS A 1 110 ? 23.226 76.305 87.397 1.00 19.27 90 LYS A CA 1
ATOM 689 C C . LYS A 1 110 ? 23.596 77.720 87.761 1.00 15.88 90 LYS A C 1
ATOM 690 O O . LYS A 1 110 ? 22.798 78.645 87.507 1.00 15.22 90 LYS A O 1
ATOM 696 N N . ASP A 1 111 ? 24.756 77.909 88.377 1.00 14.63 91 ASP A N 1
ATOM 697 C CA . ASP A 1 111 ? 25.102 79.223 88.928 1.00 17.25 91 ASP A CA 1
ATOM 698 C C . ASP A 1 111 ? 25.266 80.399 87.934 1.00 16.79 91 ASP A C 1
ATOM 699 O O . ASP A 1 111 ? 25.295 81.544 88.355 1.00 16.73 91 ASP A O 1
ATOM 704 N N . GLN A 1 112 ? 25.441 80.104 86.658 1.00 20.28 92 GLN A N 1
ATOM 705 C CA . GLN A 1 112 ? 25.669 81.146 85.637 1.00 18.98 92 GLN A CA 1
ATOM 706 C C . GLN A 1 112 ? 24.397 81.461 84.838 1.00 18.64 92 GLN A C 1
ATOM 707 O O . GLN A 1 112 ? 24.441 82.204 83.860 1.00 18.25 92 GLN A O 1
ATOM 713 N N . TRP A 1 113 ? 23.257 80.906 85.262 1.00 14.91 93 TRP A N 1
ATOM 714 C CA . TRP A 1 113 ? 21.972 81.334 84.738 1.00 17.49 93 TRP A CA 1
ATOM 715 C C . TRP A 1 113 ? 21.752 82.856 84.944 1.00 18.55 93 TRP A C 1
ATOM 716 O O . TRP A 1 113 ? 22.096 83.431 85.961 1.00 14.57 93 TRP A O 1
ATOM 727 N N . SER A 1 114 ? 21.178 83.476 83.943 1.00 19.00 94 SER A N 1
ATOM 728 C CA . SER A 1 114 ? 20.668 84.813 84.053 1.00 19.27 94 SER A CA 1
ATOM 729 C C . SER A 1 114 ? 19.353 84.766 83.310 1.00 16.26 94 SER A C 1
ATOM 730 O O . SER A 1 114 ? 19.239 84.036 82.320 1.00 13.51 94 SER A O 1
ATOM 733 N N . PRO A 1 115 ? 18.366 85.557 83.762 1.00 15.86 95 PRO A N 1
ATOM 734 C CA . PRO A 1 115 ? 17.117 85.739 83.018 1.00 15.15 95 PRO A CA 1
ATOM 735 C C . PRO A 1 115 ? 17.316 86.306 81.590 1.00 15.90 95 PRO A C 1
ATOM 736 O O . PRO A 1 115 ? 16.430 86.165 80.744 1.00 16.54 95 PRO A O 1
ATOM 740 N N . ALA A 1 116 ? 18.477 86.901 81.321 1.00 14.12 96 ALA A N 1
ATOM 741 C CA . ALA A 1 116 ? 18.784 87.414 79.971 1.00 15.14 96 ALA A CA 1
ATOM 742 C C . ALA A 1 116 ? 19.171 86.300 78.997 1.00 16.08 96 ALA A C 1
ATOM 743 O O . ALA A 1 116 ? 19.212 86.514 77.784 1.00 14.53 96 ALA A O 1
ATOM 745 N N . LEU A 1 117 ? 19.459 85.109 79.517 1.00 13.58 97 LEU A N 1
ATOM 746 C CA . LEU A 1 117 ? 19.714 83.958 78.631 1.00 15.89 97 LEU A CA 1
ATOM 747 C C . LEU A 1 117 ? 18.397 83.373 78.055 1.00 17.88 97 LEU A C 1
ATOM 748 O O . LEU A 1 117 ? 17.318 83.685 78.501 1.00 15.36 97 LEU A O 1
ATOM 753 N N . THR A 1 118 ? 18.521 82.538 77.048 1.00 17.20 98 THR A N 1
ATOM 754 C CA . THR A 1 118 ? 17.367 82.035 76.318 1.00 22.32 98 THR A CA 1
ATOM 755 C C . THR A 1 118 ? 17.549 80.544 76.107 1.00 19.95 98 THR A C 1
ATOM 756 O O . THR A 1 118 ? 18.635 80.011 76.324 1.00 18.10 98 THR A O 1
ATOM 760 N N . ILE A 1 119 ? 16.487 79.864 75.684 1.00 22.68 99 ILE A N 1
ATOM 761 C CA . ILE A 1 119 ? 16.585 78.418 75.486 1.00 20.40 99 ILE A CA 1
ATOM 762 C C . ILE A 1 119 ? 17.545 78.112 74.297 1.00 19.54 99 ILE A C 1
ATOM 763 O O . ILE A 1 119 ? 18.297 77.136 74.316 1.00 17.01 99 ILE A O 1
ATOM 768 N N . SER A 1 120 ? 17.540 78.990 73.299 1.00 19.66 100 SER A N 1
ATOM 769 C CA . SER A 1 120 ? 18.473 78.920 72.197 1.00 20.00 100 SER A CA 1
ATOM 770 C C . SER A 1 120 ? 19.948 78.875 72.657 1.00 18.40 100 SER A C 1
ATOM 771 O O . SER A 1 120 ? 20.729 77.999 72.229 1.00 13.64 100 SER A O 1
ATOM 774 N N . LYS A 1 121 ? 20.321 79.825 73.512 1.00 16.95 101 LYS A N 1
ATOM 775 C CA . LYS A 1 121 ? 21.666 79.856 74.126 1.00 17.22 101 LYS A CA 1
ATOM 776 C C . LYS A 1 121 ? 21.918 78.555 74.928 1.00 14.31 101 LYS A C 1
ATOM 777 O O . LYS A 1 121 ? 23.020 77.954 74.882 1.00 13.58 101 LYS A O 1
ATOM 783 N N . VAL A 1 122 ? 20.913 78.116 75.670 1.00 12.65 102 VAL A N 1
ATOM 784 C CA . VAL A 1 122 ? 21.066 76.863 76.394 1.00 13.72 102 VAL A CA 1
ATOM 785 C C . VAL A 1 122 ? 21.393 75.692 75.438 1.00 16.50 102 VAL A C 1
ATOM 786 O O . VAL A 1 122 ? 22.294 74.904 75.704 1.00 18.27 102 VAL A O 1
ATOM 790 N N . LEU A 1 123 ? 20.635 75.590 74.347 1.00 14.96 103 LEU A N 1
ATOM 791 C CA . LEU A 1 123 ? 20.829 74.509 73.370 1.00 18.68 103 LEU A CA 1
ATOM 792 C C . LEU A 1 123 ? 22.211 74.583 72.723 1.00 16.53 103 LEU A C 1
ATOM 793 O O . LEU A 1 123 ? 22.863 73.557 72.554 1.00 21.00 103 LEU A O 1
ATOM 798 N N . LEU A 1 124 ? 22.666 75.799 72.391 1.00 18.49 104 LEU A N 1
ATOM 799 C CA . LEU A 1 124 ? 23.987 75.971 71.786 1.00 16.94 104 LEU A CA 1
ATOM 800 C C . LEU A 1 124 ? 25.126 75.592 72.733 1.00 20.85 104 LEU A C 1
ATOM 801 O O . LEU A 1 124 ? 26.058 74.984 72.293 1.00 17.79 104 LEU A O 1
ATOM 806 N N . SER A 1 125 ? 25.042 75.979 74.016 1.00 18.21 105 SER A N 1
ATOM 807 C CA . SER A 1 125 ? 25.965 75.518 75.082 1.00 20.28 105 SER A CA 1
ATOM 808 C C . SER A 1 125 ? 25.949 74.002 75.294 1.00 20.27 105 SER A C 1
ATOM 809 O O . SER A 1 125 ? 26.986 73.412 75.579 1.00 23.34 105 SER A O 1
ATOM 812 N N . ILE A 1 126 ? 24.787 73.376 75.171 1.00 16.07 106 ILE A N 1
ATOM 813 C CA . ILE A 1 126 ? 24.742 71.894 75.239 1.00 19.58 106 ILE A CA 1
ATOM 814 C C . ILE A 1 126 ? 25.512 71.295 74.057 1.00 21.55 106 ILE A C 1
ATOM 815 O O . ILE A 1 126 ? 26.362 70.404 74.221 1.00 17.57 106 ILE A O 1
ATOM 820 N N . SER A 1 127 ? 25.243 71.819 72.865 1.00 20.88 107 SER A N 1
ATOM 821 C CA . SER A 1 127 ? 25.967 71.369 71.692 1.00 23.34 107 SER A CA 1
ATOM 822 C C . SER A 1 127 ? 27.502 71.577 71.843 1.00 23.63 107 SER A C 1
ATOM 823 O O . SER A 1 127 ? 28.283 70.661 71.532 1.00 21.35 107 SER A O 1
ATOM 826 N N . SER A 1 128 ? 27.932 72.743 72.364 1.00 21.16 108 SER A N 1
ATOM 827 C CA . SER A 1 128 ? 29.355 72.965 72.704 1.00 20.78 108 SER A CA 1
ATOM 828 C C . SER A 1 128 ? 29.896 71.988 73.721 1.00 21.68 108 SER A C 1
ATOM 829 O O . SER A 1 128 ? 31.054 71.561 73.607 1.00 19.74 108 SER A O 1
ATOM 832 N N . LEU A 1 129 ? 29.068 71.653 74.716 1.00 20.79 109 LEU A N 1
ATOM 833 C CA . LEU A 1 129 ? 29.429 70.654 75.715 1.00 21.58 109 LEU A CA 1
ATOM 834 C C . LEU A 1 129 ? 29.717 69.273 75.089 1.00 1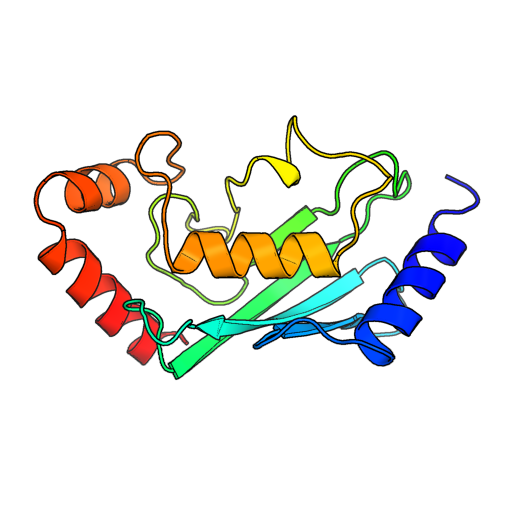9.03 109 LEU A C 1
ATOM 835 O O . LEU A 1 129 ? 30.640 68.606 75.525 1.00 18.43 109 LEU A O 1
ATOM 840 N N . LEU A 1 130 ? 28.930 68.856 74.077 1.00 19.93 110 LEU A N 1
ATOM 841 C CA . LEU A 1 130 ? 29.174 67.612 73.329 1.00 18.81 110 LEU A CA 1
ATOM 842 C C . LEU A 1 130 ? 30.526 67.610 72.595 1.00 22.95 110 LEU A C 1
ATOM 843 O O . LEU A 1 130 ? 31.252 66.622 72.605 1.00 21.35 110 LEU A O 1
ATOM 848 N N . THR A 1 131 ? 30.865 68.741 71.986 1.00 21.07 111 THR A N 1
ATOM 849 C CA . THR A 1 131 ? 32.175 68.934 71.361 1.00 24.26 111 THR A CA 1
ATOM 850 C C . THR A 1 131 ? 33.305 68.988 72.405 1.00 24.75 111 THR A C 1
ATOM 851 O O . THR A 1 131 ? 34.323 68.351 72.224 1.00 20.56 111 THR A O 1
ATOM 855 N N . ASP A 1 132 ? 33.111 69.745 73.484 1.00 22.72 112 ASP A N 1
ATOM 856 C CA . ASP A 1 132 ? 34.141 69.969 74.486 1.00 24.71 112 ASP A CA 1
ATOM 857 C C . ASP A 1 132 ? 33.626 69.655 75.897 1.00 24.05 112 ASP A C 1
ATOM 858 O O . ASP A 1 132 ? 33.170 70.587 76.626 1.00 23.46 112 ASP A O 1
ATOM 863 N N . PRO A 1 133 ? 33.690 68.360 76.312 1.00 24.79 113 PRO A N 1
ATOM 864 C CA . PRO A 1 133 ? 33.247 68.001 77.670 1.00 22.94 113 PRO A CA 1
ATOM 865 C C . PRO A 1 133 ? 34.072 68.717 78.749 1.00 25.11 113 PRO A C 1
ATOM 866 O O . PRO A 1 133 ? 35.157 69.202 78.465 1.00 24.31 113 PRO A O 1
ATOM 870 N N . ASN A 1 134 ? 33.529 68.803 79.963 1.00 23.72 114 ASN A N 1
ATOM 871 C CA . ASN A 1 134 ? 34.272 69.340 81.109 1.00 27.50 114 ASN A CA 1
ATOM 872 C C . ASN A 1 134 ? 34.516 68.222 82.109 1.00 26.42 114 ASN A C 1
ATOM 873 O O . ASN A 1 134 ? 33.703 67.996 83.016 1.00 26.01 114 ASN A O 1
ATOM 878 N N . PRO A 1 135 ? 35.647 67.509 81.938 1.00 25.76 115 PRO A N 1
ATOM 879 C CA . PRO A 1 135 ? 35.931 66.292 82.699 1.00 26.61 115 PRO A CA 1
ATOM 880 C C . PRO A 1 135 ? 36.108 66.584 84.186 1.00 25.74 115 PRO A C 1
ATOM 881 O O . PRO A 1 135 ? 35.958 65.685 85.000 1.00 29.53 115 PRO A O 1
ATOM 885 N N . ASP A 1 136 ? 36.432 67.832 84.512 1.00 28.13 116 ASP A N 1
ATOM 886 C CA . ASP A 1 136 ? 36.682 68.262 85.887 1.00 31.98 116 ASP A CA 1
ATOM 887 C C . ASP A 1 136 ? 35.416 68.635 86.658 1.00 31.70 116 ASP A C 1
ATOM 888 O O . ASP A 1 136 ? 35.465 68.815 87.872 1.00 28.65 116 ASP A O 1
ATOM 893 N N . ASP A 1 137 ? 34.285 68.735 85.967 1.00 28.67 117 ASP A N 1
ATOM 894 C CA . ASP A 1 137 ? 33.017 68.904 86.672 1.00 29.41 117 ASP A CA 1
ATOM 895 C C . ASP A 1 137 ? 32.021 67.784 86.288 1.00 29.19 117 ASP A C 1
ATOM 896 O O . ASP A 1 137 ? 30.979 68.053 85.701 1.00 26.57 117 ASP A O 1
ATOM 901 N N . PRO A 1 138 ? 32.335 66.521 86.658 1.00 26.78 118 PRO A N 1
ATOM 902 C CA . PRO A 1 138 ? 31.625 65.396 86.042 1.00 25.18 118 PRO A CA 1
ATOM 903 C C . PRO A 1 138 ? 30.297 65.035 86.734 1.00 24.32 118 PRO A C 1
ATOM 904 O O . PRO A 1 138 ? 30.105 65.315 87.923 1.00 23.28 118 PRO A O 1
ATOM 908 N N . LEU A 1 139 ? 29.386 64.431 85.980 1.00 21.10 119 LEU A N 1
ATOM 909 C CA . LEU A 1 139 ? 28.273 63.705 86.586 1.00 21.40 119 LEU A CA 1
ATOM 910 C C . LEU A 1 139 ? 28.554 62.212 86.611 1.00 22.94 119 LEU A C 1
ATOM 911 O O . LEU A 1 139 ? 27.880 61.466 87.323 1.00 24.26 119 LEU A O 1
ATOM 916 N N . VAL A 1 140 ? 29.521 61.771 85.791 1.00 20.81 120 VAL A N 1
ATOM 917 C CA . VAL A 1 140 ? 29.915 60.365 85.753 1.00 22.67 120 VAL A CA 1
ATOM 918 C C . VAL A 1 140 ? 31.440 60.244 85.825 1.00 23.35 120 VAL A C 1
ATOM 919 O O . VAL A 1 140 ? 32.121 60.363 84.793 1.00 19.01 120 VAL A O 1
ATOM 923 N N . PRO A 1 141 ? 31.975 60.062 87.054 1.00 24.96 121 PRO A N 1
ATOM 924 C CA . PRO A 1 141 ? 33.393 59.896 87.388 1.00 25.13 121 PRO A CA 1
ATOM 925 C C . PRO A 1 141 ? 34.202 58.943 86.491 1.00 23.27 121 PRO A C 1
ATOM 926 O O . PRO A 1 141 ? 35.315 59.298 86.105 1.00 24.26 121 PRO A O 1
ATOM 930 N N . GLU A 1 142 ? 33.668 57.753 86.198 1.00 20.16 122 GLU A N 1
ATOM 931 C CA . GLU A 1 142 ? 34.377 56.776 85.360 1.00 25.52 122 GLU A CA 1
ATOM 932 C C . GLU A 1 142 ? 34.622 57.284 83.942 1.00 21.41 122 GLU A C 1
ATOM 933 O O . GLU A 1 142 ? 35.714 57.106 83.399 1.00 23.85 122 GLU A O 1
ATOM 939 N N . ILE A 1 143 ? 33.602 57.905 83.358 1.00 20.45 123 ILE A N 1
ATOM 940 C CA . ILE A 1 143 ? 33.682 58.495 82.028 1.00 18.62 123 ILE A CA 1
ATOM 941 C C . ILE A 1 143 ? 34.657 59.684 82.003 1.00 19.24 123 ILE A C 1
ATOM 942 O O . ILE A 1 143 ? 35.503 59.772 81.123 1.00 16.94 123 ILE A O 1
ATOM 947 N N . ALA A 1 144 ? 34.541 60.573 82.984 1.00 20.93 124 ALA A N 1
ATOM 948 C CA . ALA A 1 144 ? 35.482 61.683 83.169 1.00 21.65 124 ALA A CA 1
ATOM 949 C C . ALA A 1 144 ? 36.930 61.206 83.232 1.00 25.29 124 ALA A C 1
ATOM 950 O O . ALA A 1 144 ? 37.802 61.791 82.585 1.00 25.73 124 ALA A O 1
ATOM 952 N N . HIS A 1 145 ? 37.189 60.151 84.017 1.00 26.08 125 HIS A N 1
ATOM 953 C CA . HIS A 1 145 ? 38.544 59.624 84.150 1.00 25.41 125 HIS A CA 1
ATOM 954 C C . HIS A 1 145 ? 39.060 59.052 82.830 1.00 24.96 125 HIS A C 1
ATOM 955 O O . HIS A 1 145 ? 40.202 59.300 82.432 1.00 21.49 125 HIS A O 1
ATOM 962 N N . LEU A 1 146 ? 38.218 58.277 82.157 1.00 25.68 126 LEU A N 1
ATOM 963 C CA . LEU A 1 146 ? 38.564 57.758 80.846 1.00 27.84 126 LEU A CA 1
ATOM 964 C C . LEU A 1 146 ? 38.782 58.884 79.846 1.00 27.04 126 LEU A C 1
ATOM 965 O O . LEU A 1 146 ? 39.681 58.801 79.020 1.00 29.50 126 LEU A O 1
ATOM 970 N N . TYR A 1 147 ? 37.982 59.940 79.929 1.00 27.79 127 TYR A N 1
ATOM 971 C CA . TYR A 1 147 ? 38.179 61.086 79.042 1.00 29.52 127 TYR A CA 1
ATOM 972 C C . TYR A 1 147 ? 39.599 61.658 79.182 1.00 30.35 127 TYR A C 1
ATOM 973 O O . TYR A 1 147 ? 40.247 61.993 78.180 1.00 28.96 127 TYR A O 1
ATOM 982 N N . LYS A 1 148 ? 40.073 61.773 80.423 1.00 29.39 128 LYS A N 1
ATOM 983 C CA . LYS A 1 148 ? 41.363 62.409 80.685 1.00 27.16 128 LYS A CA 1
ATOM 984 C C . LYS A 1 148 ? 42.559 61.499 80.425 1.00 27.26 128 LYS A C 1
ATOM 985 O O . LYS A 1 148 ? 43.595 61.985 79.993 1.00 28.40 128 LYS A O 1
ATOM 988 N N . SER A 1 149 ? 42.392 60.188 80.651 1.00 25.18 129 SER A N 1
ATOM 989 C CA . SER A 1 149 ? 43.505 59.225 80.679 1.00 26.17 129 SER A CA 1
ATOM 990 C C . SER A 1 149 ? 43.609 58.324 79.450 1.00 27.49 129 SER A C 1
ATOM 991 O O . SER A 1 149 ? 44.683 57.818 79.140 1.00 30.15 129 SER A O 1
ATOM 994 N N . ASP A 1 150 ? 42.487 58.100 78.776 1.00 26.85 130 ASP A N 1
ATOM 995 C CA . ASP A 1 150 ? 42.460 57.314 77.553 1.00 28.17 130 ASP A CA 1
ATOM 996 C C . ASP A 1 150 ? 41.337 57.854 76.687 1.00 25.54 130 ASP A C 1
ATOM 997 O O . ASP A 1 150 ? 40.257 57.265 76.587 1.00 22.90 130 ASP A O 1
ATOM 1002 N N . ARG A 1 151 ? 41.601 58.992 76.068 1.00 24.15 131 ARG A N 1
ATOM 1003 C CA . ARG A 1 151 ? 40.567 59.733 75.410 1.00 24.31 131 ARG A CA 1
ATOM 1004 C C . ARG A 1 151 ? 39.928 59.013 74.238 1.00 22.88 131 ARG A C 1
ATOM 1005 O O . ARG A 1 151 ? 38.755 59.248 73.967 1.00 21.10 131 ARG A O 1
ATOM 1013 N N . MET A 1 152 ? 40.683 58.137 73.543 1.00 24.81 132 MET A N 1
ATOM 1014 C CA . MET A 1 152 ? 40.140 57.426 72.381 1.00 23.37 132 MET A CA 1
ATOM 1015 C C . MET A 1 152 ? 39.245 56.279 72.794 1.00 21.13 132 MET A C 1
ATOM 1016 O O . MET A 1 152 ? 38.323 55.939 72.076 1.00 23.74 132 MET A O 1
ATOM 1021 N N . ARG A 1 153 ? 39.502 55.683 73.953 1.00 21.37 133 ARG A N 1
ATOM 1022 C CA . ARG A 1 153 ? 38.547 54.720 74.514 1.00 23.89 133 ARG A CA 1
ATOM 1023 C C . ARG A 1 153 ? 37.163 55.380 74.733 1.00 22.50 133 ARG A C 1
ATOM 1024 O O . ARG A 1 153 ? 36.140 54.872 74.236 1.00 22.89 133 ARG A O 1
ATOM 1026 N N . TYR A 1 154 ? 37.148 56.506 75.444 1.00 21.74 134 TYR A N 1
ATOM 1027 C CA . TYR A 1 154 ? 35.952 57.325 75.634 1.00 18.65 134 TYR A CA 1
ATOM 1028 C C . TYR A 1 154 ? 35.285 57.671 74.275 1.00 19.32 134 TYR A C 1
ATOM 1029 O O . TYR A 1 154 ? 34.072 57.518 74.104 1.00 17.60 134 TYR A O 1
ATOM 1038 N N . ASP A 1 155 ? 36.100 58.144 73.336 1.00 19.48 135 ASP A N 1
ATOM 1039 C CA . ASP A 1 155 ? 35.660 58.555 72.008 1.00 22.96 135 ASP A CA 1
ATOM 1040 C C . ASP A 1 155 ? 34.986 57.420 71.243 1.00 22.55 135 ASP A C 1
ATOM 1041 O O . ASP A 1 155 ? 33.950 57.617 70.608 1.00 20.66 135 ASP A O 1
ATOM 1046 N N . GLN A 1 156 ? 35.589 56.230 71.285 1.00 23.61 136 GLN A N 1
ATOM 1047 C CA . GLN A 1 156 ? 35.034 55.058 70.610 1.00 23.78 136 GLN A CA 1
ATOM 1048 C C . GLN A 1 156 ? 33.692 54.658 71.213 1.00 22.64 136 GLN A C 1
ATOM 1049 O O . GLN A 1 156 ? 32.738 54.365 70.487 1.00 21.89 136 GLN A O 1
ATOM 1055 N N . THR A 1 157 ? 33.632 54.629 72.540 1.00 20.22 137 THR A N 1
ATOM 1056 C CA . THR A 1 157 ? 32.392 54.337 73.262 1.00 20.47 137 THR A CA 1
ATOM 1057 C C . THR A 1 157 ? 31.299 55.369 72.952 1.00 17.69 137 THR A C 1
ATOM 1058 O O . THR A 1 157 ? 30.144 54.994 72.715 1.00 19.21 137 THR A O 1
ATOM 1062 N N . ALA A 1 158 ? 31.656 56.657 72.974 1.00 18.52 138 ALA A N 1
ATOM 1063 C CA . ALA A 1 158 ? 30.707 57.720 72.626 1.00 15.08 138 ALA A CA 1
ATOM 1064 C C . ALA A 1 158 ? 30.148 57.469 71.211 1.00 19.35 138 ALA A C 1
ATOM 1065 O O . ALA A 1 158 ? 28.912 57.534 71.015 1.00 19.82 138 ALA A O 1
ATOM 1067 N N . ARG A 1 159 ? 31.048 57.103 70.263 1.00 17.12 139 ARG A N 1
ATOM 1068 C CA . ARG A 1 159 ? 30.659 56.642 68.903 1.00 17.78 139 ARG A CA 1
ATOM 1069 C C . ARG A 1 159 ? 29.700 55.440 68.935 1.00 16.22 139 ARG A C 1
ATOM 1070 O O . ARG A 1 159 ? 28.679 55.441 68.258 1.00 17.76 139 ARG A O 1
ATOM 1078 N N . GLU A 1 160 ? 30.036 54.401 69.703 1.00 18.15 140 GLU A N 1
ATOM 1079 C CA . GLU A 1 160 ? 29.200 53.188 69.800 1.00 20.85 140 GLU A CA 1
ATOM 1080 C C . GLU A 1 160 ? 27.797 53.504 70.314 1.00 21.40 140 GLU A C 1
ATOM 1081 O O . GLU A 1 160 ? 26.781 52.983 69.807 1.00 20.02 140 GLU A O 1
ATOM 1087 N N . TRP A 1 161 ? 27.756 54.303 71.374 1.00 16.23 141 TRP A N 1
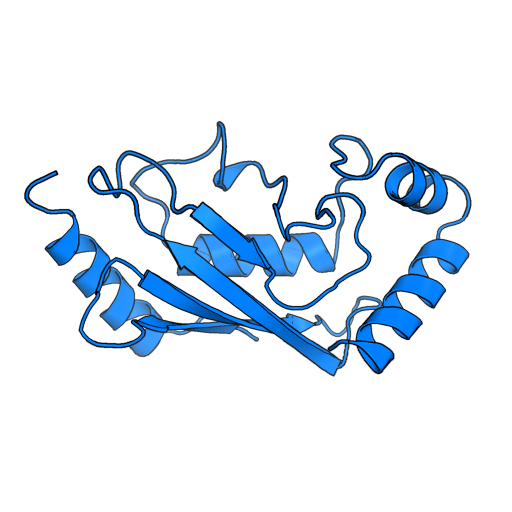ATOM 1088 C CA . TRP A 1 161 ? 26.502 54.697 72.000 1.00 16.12 141 TRP A CA 1
ATOM 1089 C C . TRP A 1 161 ? 25.693 55.595 71.075 1.00 14.58 141 TRP A C 1
ATOM 1090 O O . TRP A 1 161 ? 24.492 55.404 70.953 1.00 16.44 141 TRP A O 1
ATOM 1101 N N . SER A 1 162 ? 26.351 56.561 70.416 1.00 16.54 142 SER A N 1
ATOM 1102 C CA . SER A 1 162 ? 25.656 57.385 69.414 1.00 16.29 142 SER A CA 1
ATOM 1103 C C . SER A 1 162 ? 24.959 56.526 68.385 1.00 16.17 142 SER A C 1
ATOM 1104 O O . SER A 1 162 ? 23.835 56.832 68.011 1.00 19.68 142 SER A O 1
ATOM 1107 N N . GLN A 1 163 ? 25.641 55.467 67.910 1.00 20.32 143 GLN A N 1
ATOM 1108 C CA . GLN A 1 163 ? 25.082 54.515 66.935 1.00 16.86 143 GLN A CA 1
ATOM 1109 C C . GLN A 1 163 ? 23.937 53.631 67.457 1.00 24.15 143 GLN A C 1
ATOM 1110 O O . GLN A 1 163 ? 22.863 53.409 66.724 1.00 21.29 143 GLN A O 1
ATOM 1116 N N . LYS A 1 164 ? 24.147 53.095 68.685 1.00 23.87 144 LYS A N 1
ATOM 1117 C CA . LYS A 1 164 ? 23.141 52.219 69.277 1.00 23.51 144 LYS A CA 1
ATOM 1118 C C . LYS A 1 164 ? 21.878 52.967 69.714 1.00 22.58 144 LYS A C 1
ATOM 1119 O O . LYS A 1 164 ? 20.767 52.522 69.418 1.00 24.16 144 LYS A O 1
ATOM 1121 N N . TYR A 1 165 ? 22.054 54.100 70.407 1.00 24.46 145 TYR A N 1
ATOM 1122 C CA . TYR A 1 165 ? 20.943 54.818 71.069 1.00 23.28 145 TYR A CA 1
ATOM 1123 C C . TYR A 1 165 ? 20.462 56.088 70.363 1.00 22.34 145 TYR A C 1
ATOM 1124 O O . TYR A 1 165 ? 19.343 56.528 70.600 1.00 20.33 145 TYR A O 1
ATOM 1133 N N . ALA A 1 166 ? 21.292 56.678 69.506 1.00 19.87 146 ALA A N 1
ATOM 1134 C CA . ALA A 1 166 ? 20.970 58.004 68.944 1.00 20.45 146 ALA A CA 1
ATOM 1135 C C . ALA A 1 166 ? 20.775 57.951 67.428 1.00 21.40 146 ALA A C 1
ATOM 1136 O O . ALA A 1 166 ? 20.784 58.960 66.715 1.00 22.73 146 ALA A O 1
#

Nearest PDB structures (foldseek):
  2ayv-assembly1_A  TM=1.007E+00  e=8.241E-34  Toxoplasma gondii
  8uq8-assembly1_A  TM=9.988E-01  e=1.824E-27  Homo sapiens
  8ams-assembly1_A  TM=9.896E-01  e=6.760E-27  Homo sapiens
  3bzh-assembly1_A  TM=9.960E-01  e=3.678E-25  Homo sapiens
  6fga-assembly1_K  TM=9.896E-01  e=6.632E-25  Homo sapiens

Solvent-accessible surface area: 7530 Å² total; per-residue (Å²): 111,112,30,0,47,70,50,0,74,69,7,29,55,79,16,85,109,110,80,9,103,66,14,61,24,25,58,62,68,119,72,80,65,36,0,83,3,41,0,90,3,10,115,106,9,12,0,48,57,4,61,0,106,1,29,0,83,8,29,84,50,0,9,120,115,34,3,82,8,54,8,88,17,102,12,22,0,0,0,2,48,129,149,6,33,14,7,18,68,29,21,111,125,106,32,40,50,73,33,38,0,26,96,0,0,78,33,0,14,67,6,0,36,96,10,78,28,135,72,52,59,38,96,114,14,7,115,43,30,88,74,72,134,129,38,3,13,103,35,0,119,97,65,9,156,78,102,41

Secondary structure (DSSP, 8-state):
-TTHHHHHHHHHHHHHHSPPTTEEEEE-SS-TTEEEEEEEPPTTSTTTT-EEEEEEE--TTT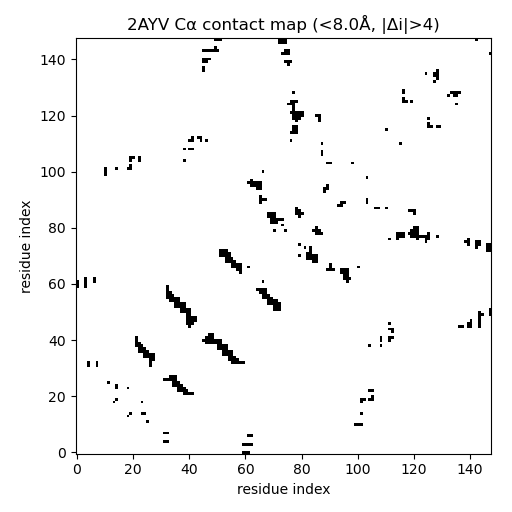TSSPPEEEE-S---BTTB-TT-BB--GGGTTT--TT--HHHHHHHHHHHHHS--TTS-S-HHHHHHHHH-HHHHHHHHHHHHHHH-

B-factor: mean 21.66, std 7.78, range [2.0, 51.08]

Foldseek 3Di:
DVCQLVQLVVQQVCCVVPNAPQKHKAADPPDSQKMKMWHQADPLALLHRFIWMKIWGHDPPPPQAAIFIFTPFDFQAFQADPRRGGDFCCNPVVPDNPDGVRNVSVSVNVCRNPPDLPRGPHVVLSVCCVPPVVVSSVVRNVSSVPGD